Protein AF-A0A497A4D8-F1 (afdb_monomer_lite)

pLDDT: mean 76.97, std 10.06, range [54.88, 92.56]

St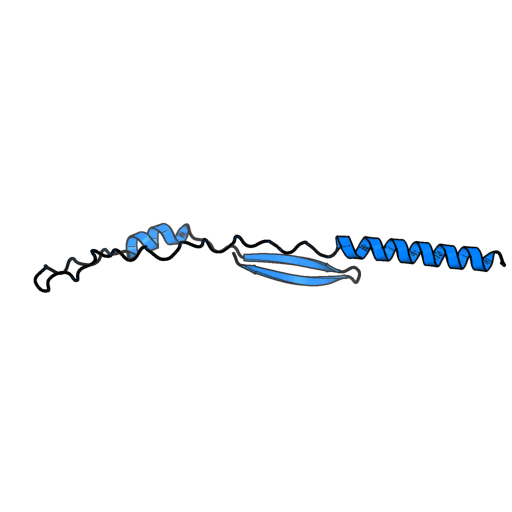ructure (mmCIF, N/CA/C/O backbone):
data_AF-A0A497A4D8-F1
#
_entry.id   AF-A0A497A4D8-F1
#
loop_
_atom_site.group_PDB
_atom_site.id
_atom_site.type_symbol
_atom_site.label_atom_id
_atom_site.label_alt_id
_atom_site.label_comp_id
_atom_site.label_asym_id
_atom_site.label_entity_id
_atom_site.label_seq_id
_atom_site.pdbx_PDB_ins_code
_atom_site.Cartn_x
_atom_site.Cartn_y
_atom_site.Cartn_z
_atom_site.occupancy
_atom_site.B_iso_or_equiv
_atom_site.auth_seq_id
_atom_site.auth_comp_id
_atom_site.auth_asym_id
_atom_site.auth_atom_id
_atom_site.pdbx_PDB_model_num
ATOM 1 N N . MET A 1 1 ? 33.805 18.892 -44.254 1.00 56.56 1 MET A N 1
ATOM 2 C CA . MET A 1 1 ? 32.993 17.821 -43.623 1.00 56.56 1 MET A CA 1
ATOM 3 C C . MET A 1 1 ? 32.050 17.231 -44.655 1.00 56.56 1 MET A C 1
ATOM 5 O O . MET A 1 1 ? 31.270 17.976 -45.233 1.00 56.56 1 MET A O 1
ATOM 9 N N . SER A 1 2 ? 32.148 15.925 -44.916 1.00 63.12 2 SER A N 1
ATOM 10 C CA . SER A 1 2 ? 31.227 15.218 -45.817 1.00 63.12 2 SER A CA 1
ATOM 11 C C . SER A 1 2 ? 29.812 15.235 -45.222 1.00 63.12 2 SER A C 1
ATOM 13 O O . SER A 1 2 ? 29.667 15.154 -44.002 1.00 63.12 2 SER A O 1
ATOM 15 N N . SER A 1 3 ? 28.779 15.367 -46.058 1.00 73.44 3 SER A N 1
ATOM 16 C CA . SER A 1 3 ? 27.366 15.471 -45.645 1.00 73.44 3 SER A CA 1
ATOM 17 C C . SER A 1 3 ? 26.959 14.380 -44.647 1.00 73.44 3 SER A C 1
ATOM 19 O O . SER A 1 3 ? 26.339 14.681 -43.632 1.00 73.44 3 SER A O 1
ATOM 21 N N . LYS A 1 4 ? 27.432 13.145 -44.849 1.00 76.94 4 LYS A N 1
ATOM 22 C CA . LYS A 1 4 ? 27.262 12.004 -43.931 1.00 76.94 4 LYS A CA 1
ATOM 23 C C . LYS A 1 4 ? 27.684 12.289 -42.483 1.00 76.94 4 LYS A C 1
ATOM 25 O O . LYS A 1 4 ? 26.973 11.922 -41.557 1.00 76.94 4 LYS A O 1
ATOM 30 N N . SER A 1 5 ? 28.793 12.998 -42.271 1.00 79.50 5 SER A N 1
ATOM 31 C CA . SER A 1 5 ? 29.295 13.311 -40.927 1.00 79.50 5 SER A CA 1
ATOM 32 C C . SER A 1 5 ? 28.407 14.320 -40.197 1.00 79.50 5 SER A C 1
ATOM 34 O O . SER A 1 5 ? 28.311 14.257 -38.977 1.00 79.50 5 SER A O 1
ATOM 36 N N . LYS A 1 6 ? 27.723 15.219 -40.924 1.00 84.06 6 LYS A N 1
ATOM 37 C CA . LYS A 1 6 ? 26.743 16.141 -40.325 1.00 84.06 6 LYS A CA 1
ATOM 38 C C . LYS A 1 6 ? 25.502 15.397 -39.833 1.00 84.06 6 LYS A C 1
ATOM 40 O O . LYS A 1 6 ? 25.037 15.687 -38.738 1.00 84.06 6 LYS A O 1
ATOM 45 N N . TYR A 1 7 ? 25.006 14.425 -40.600 1.00 88.75 7 TYR A N 1
ATOM 46 C CA . TYR A 1 7 ? 23.851 13.619 -40.192 1.00 88.75 7 TYR A CA 1
ATOM 47 C C . TYR A 1 7 ? 24.169 12.705 -39.009 1.00 88.75 7 TYR A C 1
ATOM 49 O O . TYR A 1 7 ? 23.366 12.608 -38.088 1.00 88.75 7 TYR A O 1
ATOM 57 N N . ILE A 1 8 ? 25.362 12.100 -38.993 1.00 88.69 8 ILE A N 1
ATOM 58 C CA . ILE A 1 8 ? 25.820 11.291 -37.855 1.00 88.69 8 ILE A CA 1
ATOM 59 C C . ILE A 1 8 ? 25.910 12.156 -36.593 1.00 88.69 8 ILE A C 1
ATOM 61 O O . ILE A 1 8 ? 25.387 11.773 -35.552 1.00 88.69 8 ILE A O 1
ATOM 65 N N . LEU A 1 9 ? 26.507 13.348 -36.690 1.00 89.44 9 LEU A N 1
ATOM 66 C CA . LEU A 1 9 ? 26.608 14.260 -35.552 1.00 89.44 9 LEU A CA 1
ATOM 67 C C . LEU A 1 9 ? 25.225 14.710 -35.056 1.00 89.44 9 LEU A C 1
ATOM 69 O O . LEU A 1 9 ? 24.981 14.715 -33.854 1.00 89.44 9 LEU A O 1
ATOM 73 N N . ALA A 1 10 ? 24.305 15.030 -35.970 1.00 90.00 10 ALA A N 1
ATOM 74 C CA . ALA A 1 10 ? 22.940 15.414 -35.621 1.00 90.00 10 ALA A CA 1
ATOM 75 C C . ALA A 1 10 ? 22.177 14.281 -34.914 1.00 90.00 10 ALA A C 1
ATOM 77 O O . ALA A 1 10 ? 21.495 14.532 -33.924 1.00 90.00 10 ALA A O 1
ATOM 78 N N . ALA A 1 11 ? 22.328 13.036 -35.377 1.00 90.69 11 ALA A N 1
ATOM 79 C CA . ALA A 1 11 ? 21.709 11.873 -34.747 1.00 90.69 11 ALA A CA 1
ATOM 80 C C . ALA A 1 11 ? 22.254 11.626 -33.331 1.00 90.69 11 ALA A C 1
ATOM 82 O O . ALA A 1 11 ? 21.476 11.384 -32.412 1.00 90.69 11 ALA A O 1
ATOM 83 N N . VAL A 1 12 ? 23.571 11.750 -33.133 1.00 92.38 12 VAL A N 1
ATOM 84 C CA . VAL A 1 12 ? 24.193 11.607 -31.806 1.00 92.38 12 VAL A CA 1
ATOM 85 C C . VAL A 1 12 ? 23.675 12.677 -30.845 1.00 92.38 12 VAL A C 1
ATOM 87 O O . VAL A 1 12 ? 23.272 12.350 -29.731 1.00 92.38 12 VAL A O 1
ATOM 90 N N . VAL A 1 13 ? 23.608 13.937 -31.287 1.00 92.56 13 VAL A N 1
ATOM 91 C CA . VAL A 1 13 ? 23.068 15.036 -30.471 1.00 92.56 13 VAL A CA 1
ATOM 92 C C . VAL A 1 13 ? 21.607 14.770 -30.098 1.00 92.56 13 VAL A C 1
ATOM 94 O O . VAL A 1 13 ? 21.250 14.883 -28.926 1.00 92.56 13 VAL A O 1
ATOM 97 N N . LEU A 1 14 ? 20.780 14.333 -31.051 1.00 91.00 14 LEU A N 1
ATOM 98 C CA . LEU A 1 14 ? 19.374 14.017 -30.795 1.00 91.00 14 LEU A CA 1
ATOM 99 C C . LEU A 1 14 ? 19.220 12.923 -29.724 1.00 91.00 14 LEU A C 1
ATOM 101 O O . LEU A 1 14 ? 18.475 13.110 -28.764 1.00 91.00 14 LEU A O 1
ATOM 105 N N . VAL A 1 15 ? 19.974 11.826 -29.844 1.00 89.50 15 VAL A N 1
ATOM 106 C CA . VAL A 1 15 ? 19.939 10.712 -28.882 1.00 89.50 15 VAL A CA 1
ATOM 107 C C . VAL A 1 15 ? 20.368 11.174 -27.488 1.00 89.50 15 VAL A C 1
ATOM 109 O O . VAL A 1 15 ? 19.682 10.876 -26.508 1.00 89.50 15 VAL A O 1
ATOM 112 N N . THR A 1 16 ? 21.448 11.958 -27.386 1.00 88.06 16 THR A N 1
ATOM 113 C CA . THR A 1 16 ? 21.922 12.471 -26.088 1.00 88.06 16 THR A CA 1
ATOM 114 C C . THR A 1 16 ? 20.900 13.374 -25.397 1.00 88.06 16 THR A C 1
ATOM 116 O O . THR A 1 16 ? 20.708 13.252 -24.189 1.00 88.06 16 THR A O 1
ATOM 119 N N . ILE A 1 17 ? 20.183 14.215 -26.151 1.00 84.56 17 ILE A N 1
ATOM 120 C CA . ILE A 1 17 ? 19.134 15.085 -25.603 1.00 84.56 17 ILE A CA 1
ATOM 121 C C . ILE A 1 17 ? 17.958 14.245 -25.099 1.00 84.56 17 ILE A C 1
ATOM 123 O O . ILE A 1 17 ? 17.502 14.442 -23.974 1.00 84.56 17 ILE A O 1
ATOM 127 N N . THR A 1 18 ? 17.498 13.267 -25.888 1.00 83.19 18 THR A N 1
ATOM 128 C CA . THR A 1 18 ? 16.374 12.407 -25.481 1.00 83.19 18 THR A CA 1
ATOM 129 C C . THR A 1 18 ? 16.688 11.558 -24.249 1.00 83.19 18 THR A C 1
ATOM 131 O O . THR A 1 18 ? 15.830 11.402 -23.383 1.00 83.19 18 THR A O 1
ATOM 134 N N . LEU A 1 19 ? 17.926 11.066 -24.121 1.00 76.88 19 LEU A N 1
ATOM 135 C CA . LEU A 1 19 ? 18.345 10.263 -22.972 1.00 76.88 19 LEU A CA 1
ATOM 136 C C . LEU A 1 19 ? 18.512 11.122 -21.711 1.00 76.88 19 LEU A C 1
ATOM 138 O O . LEU A 1 19 ? 18.132 10.696 -20.624 1.00 76.88 19 LEU A O 1
ATOM 142 N N . SER A 1 20 ? 19.028 12.348 -21.854 1.00 74.12 20 SER A N 1
ATOM 143 C CA . SER A 1 20 ? 19.218 13.269 -20.728 1.00 74.12 20 SER A CA 1
ATOM 144 C C . SER A 1 20 ? 17.899 13.720 -20.099 1.00 74.12 20 SER A C 1
ATOM 146 O O . SER A 1 20 ? 17.837 13.870 -18.882 1.00 74.12 20 SER A O 1
ATOM 148 N N . VAL A 1 21 ? 16.855 13.949 -20.902 1.00 68.88 21 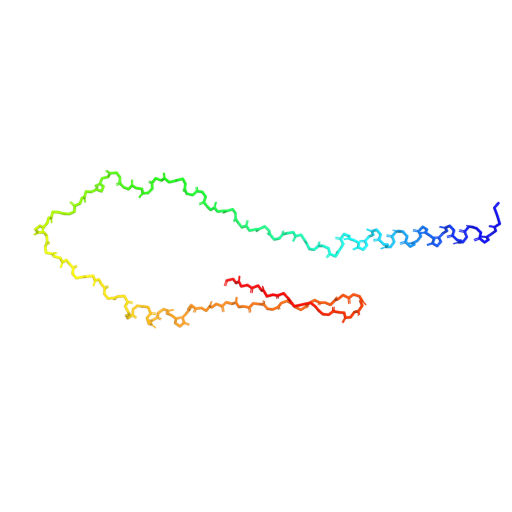VAL A N 1
ATOM 149 C CA . VAL A 1 21 ? 15.543 14.394 -20.396 1.00 68.88 21 VAL A CA 1
ATOM 150 C C . VAL A 1 21 ? 14.780 13.243 -19.733 1.00 68.88 21 VAL A C 1
ATOM 152 O O . VAL A 1 21 ? 14.094 13.461 -18.737 1.00 68.88 21 VAL A O 1
ATOM 155 N N . GLY A 1 22 ? 14.939 12.012 -20.231 1.00 61.84 22 GLY A N 1
ATOM 156 C CA . GLY A 1 22 ? 14.276 10.839 -19.659 1.00 61.84 22 GLY A CA 1
ATOM 157 C C . GLY A 1 22 ? 14.676 10.575 -18.206 1.00 61.84 22 GLY A C 1
ATOM 158 O O . GLY A 1 22 ? 13.816 10.303 -17.376 1.00 61.84 22 GLY A O 1
ATOM 159 N N . ILE A 1 23 ? 15.960 10.726 -17.867 1.00 63.75 23 ILE A N 1
ATOM 160 C CA . ILE A 1 23 ? 16.497 10.345 -16.548 1.00 63.75 23 ILE A CA 1
ATOM 161 C C . ILE A 1 23 ? 15.837 11.119 -15.396 1.00 63.75 23 ILE A C 1
ATOM 163 O O . ILE A 1 23 ? 15.645 10.552 -14.329 1.00 63.75 23 ILE A O 1
ATOM 167 N N . TRP A 1 24 ? 15.440 12.378 -15.589 1.00 61.09 24 TRP A N 1
ATOM 168 C CA . TRP A 1 24 ? 14.835 13.179 -14.514 1.00 61.09 24 TRP A CA 1
ATOM 169 C C . TRP A 1 24 ? 13.348 12.881 -14.282 1.00 61.09 24 TRP A C 1
ATOM 171 O O . TRP A 1 24 ? 12.832 13.198 -13.217 1.00 61.09 24 TRP A O 1
ATOM 181 N N . ALA A 1 25 ? 12.663 12.259 -15.246 1.00 62.56 25 ALA A N 1
ATOM 182 C CA . ALA A 1 25 ? 11.243 11.925 -15.132 1.00 62.56 25 ALA A CA 1
ATOM 183 C C . ALA A 1 25 ? 10.983 10.539 -14.507 1.00 62.56 25 ALA A C 1
ATOM 185 O O . ALA A 1 25 ? 9.854 10.258 -14.114 1.00 62.56 25 ALA A O 1
ATOM 186 N N . PHE A 1 26 ? 12.003 9.673 -14.421 1.00 62.62 26 PHE A N 1
ATOM 187 C CA . PHE A 1 26 ? 11.861 8.299 -13.916 1.00 62.62 26 PHE A CA 1
ATOM 188 C C . PHE A 1 26 ? 12.141 8.131 -12.421 1.00 62.62 26 PHE A C 1
ATOM 190 O O . PHE A 1 26 ? 11.787 7.094 -11.865 1.00 62.62 26 PHE A O 1
ATOM 197 N N . PHE A 1 27 ? 12.754 9.114 -11.761 1.00 67.88 27 PHE A N 1
ATOM 198 C CA . PHE A 1 27 ? 12.961 9.061 -10.316 1.00 67.88 27 PHE A CA 1
ATOM 199 C C . PHE A 1 27 ? 11.848 9.849 -9.622 1.00 67.88 27 PHE A C 1
ATOM 201 O O . PHE A 1 27 ? 11.870 11.081 -9.673 1.00 67.88 27 PHE A O 1
ATOM 208 N N . PRO A 1 28 ? 10.863 9.182 -8.989 1.00 68.81 28 PRO A N 1
ATOM 209 C CA . PRO A 1 28 ? 9.951 9.888 -8.106 1.00 68.81 28 PRO A CA 1
ATOM 210 C C . PRO A 1 28 ? 10.766 10.554 -6.984 1.00 68.81 28 PRO A C 1
ATOM 212 O O . PRO A 1 28 ? 11.759 9.978 -6.524 1.00 68.81 28 PRO A O 1
ATOM 215 N N . PRO A 1 29 ? 10.393 11.772 -6.553 1.00 72.62 29 PRO A N 1
ATOM 216 C CA . PRO A 1 29 ? 11.030 12.387 -5.401 1.00 72.62 29 PRO A CA 1
ATOM 217 C C . PRO A 1 29 ? 10.858 11.478 -4.173 1.00 72.62 29 PRO A C 1
ATOM 219 O O . PRO A 1 29 ? 9.831 10.798 -4.062 1.00 72.62 29 PRO A O 1
ATOM 222 N N . PRO A 1 30 ? 11.838 11.445 -3.253 1.00 72.81 30 PRO A N 1
ATOM 223 C CA . PRO A 1 30 ? 11.670 10.740 -1.991 1.00 72.81 30 PRO A CA 1
ATOM 224 C C . PRO A 1 30 ? 10.425 11.273 -1.274 1.00 72.81 30 PRO A C 1
ATOM 226 O O . PRO A 1 30 ? 10.189 12.480 -1.231 1.00 72.81 30 PRO A O 1
ATOM 229 N N . VAL A 1 31 ? 9.608 10.364 -0.742 1.00 76.50 31 VAL A N 1
ATOM 230 C CA . VAL A 1 31 ? 8.472 10.726 0.108 1.00 76.50 31 VAL A CA 1
ATOM 231 C C . VAL A 1 31 ? 9.037 11.264 1.418 1.00 76.50 31 VAL A C 1
ATOM 233 O O . VAL A 1 31 ? 9.653 10.518 2.179 1.00 76.50 31 VAL A O 1
ATOM 236 N N . ASP A 1 32 ? 8.835 12.555 1.678 1.00 76.69 32 ASP A N 1
ATOM 237 C CA . ASP A 1 32 ? 9.164 13.156 2.966 1.00 76.69 32 ASP A CA 1
ATOM 238 C C . ASP A 1 32 ? 8.220 12.589 4.033 1.00 76.69 32 ASP A C 1
ATOM 240 O O . ASP A 1 32 ? 7.041 12.940 4.119 1.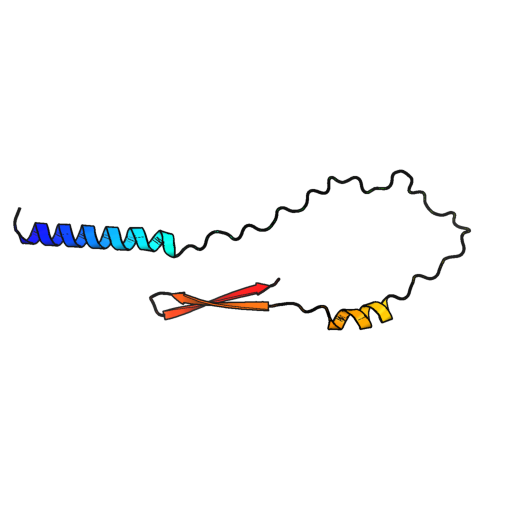00 76.69 32 ASP A O 1
ATOM 244 N N . SER A 1 33 ? 8.735 11.681 4.859 1.00 76.00 33 SER A N 1
ATOM 245 C CA . SER A 1 33 ? 8.076 11.299 6.104 1.00 76.00 33 SER A CA 1
ATOM 246 C C . SER A 1 33 ? 8.048 12.508 7.047 1.00 76.00 33 SER A C 1
ATOM 248 O O . SER A 1 33 ? 9.075 13.187 7.171 1.00 76.00 33 SER A O 1
ATOM 250 N N . PRO A 1 34 ? 6.926 12.784 7.741 1.00 77.06 34 PRO A N 1
ATOM 251 C CA . PRO A 1 34 ? 6.885 13.861 8.719 1.00 77.06 34 PRO A CA 1
ATOM 252 C C . PRO A 1 34 ? 7.991 13.641 9.761 1.00 77.06 34 PRO A C 1
ATOM 254 O O . PRO A 1 34 ? 8.208 12.499 10.183 1.00 77.06 34 PRO A O 1
ATOM 257 N N . PRO A 1 35 ? 8.711 14.700 10.176 1.00 74.81 35 PRO A N 1
ATOM 258 C CA . PRO A 1 35 ? 9.709 14.562 11.221 1.00 74.81 35 PRO A CA 1
ATOM 259 C C . PRO A 1 35 ? 9.032 13.987 12.472 1.00 74.81 35 PRO A C 1
ATOM 261 O O . PRO A 1 35 ? 7.889 14.363 12.765 1.00 74.81 35 PRO A O 1
ATOM 264 N N . PRO A 1 36 ? 9.704 13.094 13.224 1.00 67.94 36 PRO A N 1
ATOM 265 C CA . PRO A 1 36 ? 9.198 12.691 14.524 1.00 67.94 36 PRO A CA 1
ATOM 266 C C . PRO A 1 36 ? 8.944 13.967 15.322 1.00 67.94 36 PRO A C 1
ATOM 268 O O . PRO A 1 36 ? 9.810 14.841 15.403 1.00 67.94 36 PRO A O 1
ATOM 271 N N . SER A 1 37 ? 7.727 14.104 15.851 1.00 66.69 37 SER A N 1
ATOM 272 C CA . SER A 1 37 ? 7.394 15.210 16.735 1.00 66.69 37 SER A CA 1
ATOM 273 C C . SER A 1 37 ? 8.360 15.130 17.909 1.00 66.69 37 SER A C 1
ATOM 275 O O . SER A 1 37 ? 8.211 14.266 18.772 1.00 66.69 37 SER A O 1
ATOM 277 N N . ASN A 1 38 ? 9.375 15.996 17.911 1.00 55.91 38 ASN A N 1
ATOM 278 C CA . ASN A 1 38 ? 10.250 16.229 19.049 1.00 55.91 38 ASN A CA 1
ATOM 279 C C . ASN A 1 38 ? 9.389 16.838 20.158 1.00 55.91 38 ASN A C 1
ATOM 281 O O . ASN A 1 38 ? 9.423 18.043 20.402 1.00 55.91 38 ASN A O 1
ATOM 285 N N . SER A 1 39 ? 8.583 16.006 20.816 1.00 59.78 39 SER A N 1
ATOM 286 C CA . SER A 1 39 ? 8.100 16.322 22.144 1.00 59.78 39 SER A CA 1
ATOM 287 C C . SER A 1 39 ? 9.322 16.179 23.036 1.00 59.78 39 SER A C 1
ATOM 289 O O . SER A 1 39 ? 9.724 15.074 23.403 1.00 59.78 39 SER A O 1
ATOM 291 N N . THR A 1 40 ? 10.006 17.302 23.252 1.00 55.56 40 THR A N 1
ATOM 292 C CA . THR A 1 40 ? 11.045 17.437 24.265 1.00 55.56 40 THR A CA 1
ATOM 293 C C . THR A 1 40 ? 10.523 16.785 25.534 1.00 55.56 40 THR A C 1
ATOM 295 O O . THR A 1 40 ? 9.504 17.200 26.079 1.00 55.56 40 THR A O 1
ATOM 298 N N . ALA A 1 41 ? 11.202 15.721 25.946 1.00 58.19 41 ALA A N 1
ATOM 299 C CA . ALA A 1 41 ? 10.903 14.958 27.136 1.00 58.19 41 ALA A CA 1
ATOM 300 C C . ALA A 1 41 ? 10.786 15.884 28.356 1.00 58.19 41 ALA A C 1
ATOM 302 O O . ALA A 1 41 ? 11.796 16.316 28.908 1.00 58.19 41 ALA A O 1
ATOM 303 N N . LEU A 1 42 ? 9.556 16.178 28.774 1.00 57.22 42 LEU A N 1
ATOM 304 C CA . LEU A 1 42 ? 9.244 16.595 30.137 1.00 57.22 42 LEU A CA 1
ATOM 305 C C . LEU A 1 42 ? 7.778 16.304 30.501 1.00 57.22 42 LEU A C 1
ATOM 307 O O . LEU A 1 42 ? 7.137 17.103 31.164 1.00 57.22 42 LEU A O 1
ATOM 311 N N . ASP A 1 43 ? 7.246 15.152 30.090 1.00 57.97 43 ASP A N 1
ATOM 312 C CA . ASP A 1 43 ? 5.976 14.641 30.639 1.00 57.97 43 ASP A CA 1
ATOM 313 C C . ASP A 1 43 ? 6.204 13.708 31.841 1.00 57.97 43 ASP A C 1
ATOM 315 O O . ASP A 1 43 ? 5.309 12.991 32.287 1.00 57.97 43 ASP A O 1
ATOM 319 N N . THR A 1 44 ? 7.411 13.712 32.416 1.00 61.94 44 THR A N 1
ATOM 320 C CA . THR A 1 44 ? 7.611 13.122 33.738 1.00 61.94 44 THR A CA 1
ATOM 321 C C . THR A 1 44 ? 7.071 14.111 34.756 1.00 61.94 44 THR A C 1
ATOM 323 O O . THR A 1 44 ? 7.746 15.074 35.117 1.00 61.94 44 THR A O 1
ATOM 326 N N . ASN A 1 45 ? 5.835 13.883 35.194 1.00 68.94 45 ASN A N 1
ATOM 327 C CA . ASN A 1 45 ? 5.236 14.606 36.306 1.00 68.94 45 ASN A CA 1
ATOM 328 C C . ASN A 1 45 ? 6.178 14.517 37.525 1.00 68.94 45 ASN A C 1
ATOM 330 O O . ASN A 1 45 ? 6.328 13.452 38.123 1.00 68.94 45 ASN A O 1
ATOM 334 N N . LEU A 1 46 ? 6.842 15.630 37.855 1.00 72.69 46 LEU A N 1
ATOM 335 C CA . LEU A 1 46 ? 7.787 15.729 38.974 1.00 72.69 46 LEU A CA 1
ATOM 336 C C . LEU A 1 46 ? 7.112 15.532 40.340 1.00 72.69 46 LEU A C 1
ATOM 338 O O . LEU A 1 46 ? 7.798 15.224 41.311 1.00 72.69 46 LEU A O 1
ATOM 342 N N . ASP A 1 47 ? 5.785 15.656 40.399 1.00 79.69 47 ASP A N 1
ATOM 343 C CA . ASP A 1 47 ? 4.967 15.432 41.591 1.00 79.69 47 ASP A CA 1
ATOM 344 C C . ASP A 1 47 ? 4.466 13.980 41.695 1.00 79.69 47 ASP A C 1
ATOM 346 O O . ASP A 1 47 ? 3.666 13.652 42.577 1.00 79.69 47 ASP A O 1
ATOM 350 N N . TRP A 1 48 ? 4.908 13.081 40.804 1.00 77.88 48 TRP A N 1
ATOM 351 C CA . TRP A 1 48 ? 4.553 11.670 40.906 1.00 77.88 48 TRP A CA 1
ATOM 352 C C . TRP A 1 48 ? 5.170 11.059 42.168 1.00 77.88 48 TRP A C 1
ATOM 354 O O . TRP A 1 48 ? 6.386 10.926 42.300 1.00 77.88 48 TRP A O 1
ATOM 364 N N . THR A 1 49 ? 4.305 10.645 43.090 1.00 80.69 49 THR A N 1
ATOM 365 C CA . THR A 1 49 ? 4.673 9.857 44.265 1.00 80.69 49 THR A CA 1
ATOM 366 C C . THR A 1 49 ? 3.984 8.501 44.207 1.00 80.69 49 THR A C 1
ATOM 368 O O . THR A 1 49 ? 2.875 8.373 43.680 1.00 80.69 49 THR A O 1
ATOM 371 N N . PHE A 1 50 ? 4.637 7.473 44.747 1.00 75.88 50 PHE A N 1
ATOM 372 C CA . PHE A 1 50 ? 4.055 6.138 44.799 1.00 75.88 50 PHE A CA 1
ATOM 373 C C . PHE A 1 50 ? 2.836 6.145 45.742 1.00 75.88 50 PHE A C 1
ATOM 375 O O . PHE A 1 50 ? 2.932 6.683 46.851 1.00 75.88 50 PHE A O 1
ATOM 382 N N . PRO A 1 51 ? 1.685 5.578 45.341 1.00 72.31 51 PRO A N 1
ATOM 383 C CA . PRO A 1 51 ? 0.510 5.530 46.202 1.00 72.31 51 PRO A CA 1
ATOM 384 C C . PRO A 1 51 ? 0.803 4.714 47.468 1.00 72.31 51 PRO A C 1
ATOM 386 O O . PRO A 1 51 ? 1.486 3.694 47.431 1.00 72.31 51 PRO A O 1
ATOM 389 N N . GLN A 1 52 ? 0.285 5.170 48.608 1.00 76.81 52 GLN A N 1
ATOM 390 C CA . GLN A 1 52 ? 0.480 4.514 49.900 1.00 76.81 52 GLN A CA 1
ATOM 391 C C . GLN A 1 52 ? -0.100 3.083 49.862 1.00 76.81 52 GLN A C 1
ATOM 393 O O . GLN A 1 52 ? -1.220 2.885 49.386 1.00 76.81 52 GLN A O 1
ATOM 398 N N . GLU A 1 53 ? 0.647 2.106 50.393 1.00 66.62 53 GLU A N 1
ATOM 399 C CA . GLU A 1 53 ? 0.366 0.648 50.378 1.00 66.62 53 GLU A CA 1
ATOM 400 C C . GLU A 1 53 ? -1.036 0.264 50.899 1.00 66.62 53 GLU A C 1
ATOM 402 O O . GLU A 1 53 ? -1.562 -0.803 50.602 1.00 66.62 53 GLU A O 1
ATOM 407 N N . ASN A 1 54 ? -1.684 1.177 51.622 1.00 63.19 54 ASN A N 1
ATOM 408 C CA . ASN A 1 54 ? -2.936 0.949 52.337 1.00 63.19 54 ASN A CA 1
ATOM 409 C C . ASN A 1 54 ? -4.170 1.443 51.562 1.00 63.19 54 ASN A C 1
ATOM 411 O O . ASN A 1 54 ? -5.275 1.475 52.109 1.00 63.19 54 ASN A O 1
ATOM 415 N N . THR A 1 55 ? -3.994 1.890 50.317 1.00 66.44 55 THR A N 1
ATOM 416 C CA . THR A 1 55 ? -5.113 2.281 49.457 1.00 66.44 55 THR A CA 1
ATOM 417 C C . THR A 1 55 ? -5.773 1.026 48.878 1.00 66.44 55 THR A C 1
ATOM 419 O O . THR A 1 55 ? -5.072 0.152 48.366 1.00 66.44 55 THR A O 1
ATOM 422 N N . PRO A 1 56 ? -7.110 0.877 48.968 1.00 70.56 56 PRO A N 1
ATOM 423 C CA . PRO A 1 56 ? -7.787 -0.277 48.390 1.00 70.56 56 PRO A CA 1
ATOM 424 C C . PRO A 1 56 ? -7.464 -0.338 46.897 1.00 70.56 56 PRO A C 1
ATOM 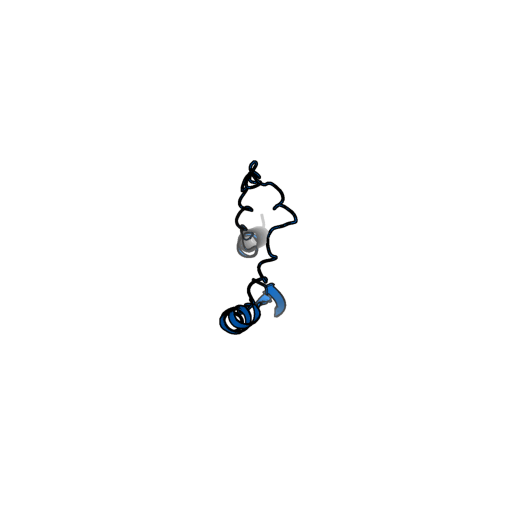426 O O . PRO A 1 56 ? -7.702 0.627 46.171 1.00 70.56 56 PRO A O 1
ATOM 429 N N . THR A 1 57 ? -6.893 -1.460 46.452 1.00 70.06 57 THR A N 1
ATOM 430 C CA . THR A 1 57 ? -6.552 -1.694 45.049 1.00 70.06 57 THR A CA 1
ATOM 431 C C . THR A 1 57 ? -7.812 -1.528 44.206 1.00 70.06 57 THR A C 1
ATOM 433 O O . THR A 1 57 ? -8.698 -2.384 44.208 1.00 70.06 57 THR A O 1
ATOM 436 N N . ILE A 1 58 ? -7.918 -0.399 43.504 1.00 73.25 58 ILE A N 1
ATOM 437 C CA . ILE A 1 58 ? -8.981 -0.183 42.528 1.00 73.25 58 ILE A CA 1
ATOM 438 C C . ILE A 1 58 ? -8.786 -1.241 41.444 1.00 73.25 58 ILE A C 1
ATOM 440 O O . ILE A 1 58 ? -7.699 -1.375 40.881 1.00 73.25 58 ILE A O 1
ATOM 444 N N . SER A 1 59 ? -9.830 -2.026 41.184 1.00 76.75 59 SER A N 1
ATOM 445 C CA . SER A 1 59 ? -9.805 -2.996 40.091 1.00 76.75 59 SER A CA 1
ATOM 446 C C . SER A 1 59 ? -9.549 -2.256 38.783 1.00 76.75 59 SER A C 1
ATOM 448 O O . SER A 1 59 ? -10.225 -1.267 38.495 1.00 76.75 59 SER A O 1
ATOM 450 N N . LEU A 1 60 ? -8.563 -2.718 38.009 1.00 79.56 60 LEU A N 1
ATOM 451 C CA . LEU A 1 60 ? -8.280 -2.131 36.705 1.00 79.56 60 LEU A CA 1
ATOM 452 C C . LEU A 1 60 ? -9.549 -2.190 35.840 1.00 79.56 60 LEU A C 1
ATOM 454 O O . LEU A 1 60 ? -10.250 -3.208 35.860 1.00 79.56 60 LEU A O 1
ATOM 458 N N . PRO A 1 61 ? -9.857 -1.121 35.089 1.00 80.94 61 PRO A N 1
ATOM 459 C CA . PRO A 1 61 ? -10.992 -1.129 34.182 1.00 80.94 61 PRO A CA 1
ATOM 460 C C . PRO A 1 61 ? -10.831 -2.240 33.138 1.00 80.94 61 PRO A C 1
ATOM 462 O O . PRO A 1 61 ? -9.738 -2.481 32.623 1.00 80.94 61 PRO A O 1
ATOM 465 N N . ASP A 1 62 ? -11.932 -2.922 32.826 1.00 86.19 62 ASP A N 1
ATOM 466 C CA . ASP A 1 62 ? -11.943 -3.937 31.779 1.00 86.19 62 ASP A CA 1
ATOM 467 C C . ASP A 1 62 ? -11.992 -3.264 30.406 1.00 86.19 62 ASP A C 1
ATOM 469 O O . ASP A 1 62 ? -13.006 -2.686 30.010 1.00 86.19 62 ASP A O 1
ATOM 473 N N . PHE A 1 63 ? -10.884 -3.336 29.675 1.00 84.19 63 PHE A N 1
ATOM 474 C CA . PHE A 1 63 ? -10.782 -2.781 28.329 1.00 84.19 63 PHE A CA 1
ATOM 475 C C . PHE A 1 63 ? -11.279 -3.738 27.244 1.00 84.19 63 PHE A C 1
ATOM 477 O O . PHE A 1 63 ? -11.490 -3.287 26.120 1.00 84.19 63 PHE A O 1
ATOM 484 N N . ARG A 1 64 ? -11.506 -5.026 27.545 1.00 85.88 64 ARG A N 1
ATOM 485 C CA . ARG A 1 64 ? -11.934 -6.023 26.543 1.00 85.88 64 ARG A CA 1
ATOM 486 C C . ARG A 1 64 ? -13.209 -5.597 25.800 1.00 85.88 64 ARG A C 1
ATOM 488 O O . ARG A 1 64 ? -13.173 -5.581 24.575 1.00 85.88 64 ARG A O 1
ATOM 495 N N . PRO A 1 65 ? -14.273 -5.107 26.472 1.00 87.56 65 PRO A N 1
ATOM 496 C CA . PRO A 1 65 ? -15.488 -4.666 25.783 1.00 87.56 65 PRO A CA 1
ATOM 497 C C . PRO A 1 65 ? -15.267 -3.444 24.883 1.00 87.56 65 PRO A C 1
ATOM 499 O O . PRO A 1 65 ? -15.942 -3.287 23.868 1.00 87.56 65 PRO A O 1
ATOM 502 N N . VAL A 1 66 ? -14.334 -2.560 25.257 1.00 85.62 66 VAL A N 1
ATOM 503 C CA . VAL A 1 66 ? -13.988 -1.376 24.461 1.00 85.62 66 VAL A CA 1
ATOM 504 C C . VAL A 1 66 ? -13.202 -1.800 23.231 1.00 85.62 66 VAL A C 1
ATOM 506 O O . VAL A 1 66 ? -13.551 -1.383 22.132 1.00 85.62 66 VAL A O 1
ATOM 509 N N . VAL A 1 67 ? -12.197 -2.662 23.403 1.00 87.06 67 VAL A N 1
ATOM 510 C CA . VAL A 1 67 ? -11.390 -3.218 22.311 1.00 87.06 67 VAL A CA 1
ATOM 511 C C . VAL A 1 67 ? -12.277 -3.970 21.325 1.00 87.06 67 VAL A C 1
ATOM 513 O O . VAL A 1 67 ? -12.221 -3.671 20.138 1.00 87.06 67 VAL A O 1
ATOM 516 N N . ASP A 1 68 ? -13.176 -4.831 21.799 1.00 90.06 68 ASP A N 1
ATOM 517 C CA . ASP A 1 68 ? -14.125 -5.557 20.944 1.00 90.06 68 ASP A CA 1
ATOM 518 C C . ASP A 1 68 ? -15.047 -4.606 20.165 1.00 9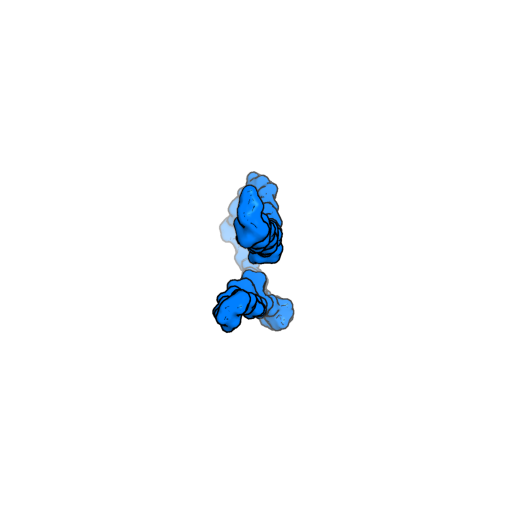0.06 68 ASP A C 1
ATOM 520 O O . ASP A 1 68 ? -15.439 -4.883 19.029 1.00 90.06 68 ASP A O 1
ATOM 524 N N . LYS A 1 69 ? -15.381 -3.451 20.754 1.00 89.38 69 LYS A N 1
ATOM 525 C CA . LYS A 1 69 ? -16.207 -2.427 20.111 1.00 89.38 69 LYS A CA 1
ATOM 526 C C . LYS A 1 69 ? -15.444 -1.607 19.068 1.00 89.38 69 LYS A C 1
ATOM 528 O O . LYS A 1 69 ? -16.058 -1.211 18.077 1.00 89.38 69 LYS A O 1
ATOM 533 N N . VAL A 1 70 ? -14.158 -1.319 19.289 1.00 88.62 70 VAL A N 1
ATOM 534 C CA . VAL A 1 70 ? -13.352 -0.451 18.404 1.00 88.62 70 VAL A CA 1
ATOM 535 C C . VAL A 1 70 ? -12.546 -1.216 17.362 1.00 88.62 70 VAL A C 1
ATOM 537 O O . VAL A 1 70 ? -12.281 -0.665 16.298 1.00 88.62 70 VAL A O 1
ATOM 540 N N . MET A 1 71 ? -12.188 -2.473 17.628 1.00 88.50 71 MET A N 1
ATOM 541 C CA . MET A 1 71 ? -11.384 -3.306 16.732 1.00 88.50 71 MET A CA 1
ATOM 542 C C . MET A 1 71 ? -11.969 -3.395 15.311 1.00 88.50 71 MET A C 1
ATOM 544 O O . MET A 1 71 ? -11.193 -3.257 14.370 1.00 88.50 71 MET A O 1
ATOM 548 N N . PRO A 1 72 ? -13.298 -3.519 15.097 1.00 88.25 72 PRO A N 1
ATOM 549 C CA . PRO A 1 72 ? -13.865 -3.533 13.746 1.00 88.25 72 PRO A CA 1
ATOM 550 C C . PRO A 1 72 ? -13.644 -2.236 12.952 1.00 88.25 72 PRO A C 1
ATOM 552 O O . PRO A 1 72 ? -13.749 -2.246 11.729 1.00 88.25 72 PRO A O 1
ATOM 555 N N . SER A 1 73 ? -13.360 -1.123 13.631 1.00 86.75 73 SER A N 1
ATOM 556 C CA . SER A 1 73 ? -13.109 0.182 13.011 1.00 86.75 73 SER A CA 1
ATOM 557 C C . SER A 1 73 ? -11.630 0.423 12.692 1.00 86.75 73 SER A C 1
ATOM 559 O O . SER A 1 73 ? -11.310 1.414 12.039 1.00 86.75 73 SER A O 1
ATOM 561 N N . VAL A 1 74 ? -10.724 -0.446 13.154 1.00 84.56 74 VAL A N 1
ATOM 562 C CA . VAL A 1 74 ? -9.281 -0.341 12.913 1.00 84.56 74 VAL A CA 1
ATOM 563 C C . VAL A 1 74 ? -8.910 -1.325 11.812 1.00 84.56 74 VAL A C 1
ATOM 565 O O . VAL A 1 74 ? -8.870 -2.534 12.021 1.00 84.56 74 VAL A O 1
ATOM 568 N N . VAL A 1 75 ? -8.644 -0.794 10.624 1.00 86.69 75 VAL A N 1
ATOM 569 C CA . VAL A 1 75 ? -8.222 -1.569 9.454 1.00 86.69 75 VAL A CA 1
ATOM 570 C C . VAL A 1 75 ? -6.818 -1.158 9.041 1.00 86.69 75 VAL A C 1
ATOM 572 O O . VAL A 1 75 ? -6.517 0.029 8.953 1.00 86.69 75 VAL A O 1
ATOM 575 N N . SER A 1 76 ? -5.969 -2.150 8.772 1.00 85.44 76 SER A N 1
ATOM 576 C CA . SER A 1 76 ? -4.679 -1.940 8.118 1.00 85.44 76 SER A CA 1
ATOM 577 C C . SER A 1 76 ? -4.889 -1.827 6.614 1.00 85.44 76 SER A C 1
ATOM 579 O O . SER A 1 76 ? -5.547 -2.686 6.017 1.00 85.44 76 SER A O 1
ATOM 581 N N . ILE A 1 77 ? -4.312 -0.801 5.998 1.00 82.56 77 ILE A N 1
ATOM 582 C CA . ILE A 1 77 ? -4.357 -0.628 4.549 1.00 82.56 77 ILE A CA 1
ATOM 583 C C . ILE A 1 77 ? -3.025 -1.117 3.985 1.00 82.56 77 ILE A C 1
ATOM 585 O O . ILE A 1 77 ? -1.968 -0.566 4.281 1.00 82.56 77 ILE A O 1
ATOM 589 N N . THR A 1 78 ? -3.082 -2.160 3.160 1.00 81.00 78 THR A N 1
ATOM 590 C CA . THR A 1 78 ? -1.934 -2.630 2.380 1.00 81.00 78 THR A CA 1
ATOM 591 C C . THR A 1 78 ? -2.142 -2.209 0.936 1.00 81.00 78 THR A C 1
ATOM 593 O O . THR A 1 78 ? -3.171 -2.539 0.343 1.00 81.00 78 THR A O 1
ATOM 596 N N . THR A 1 79 ? -1.191 -1.467 0.373 1.00 81.25 79 THR A N 1
ATOM 597 C CA . THR A 1 79 ? -1.232 -1.053 -1.032 1.00 81.25 79 THR A CA 1
ATOM 598 C C . THR A 1 79 ? -0.151 -1.781 -1.820 1.00 81.25 79 THR A C 1
ATOM 600 O O . THR A 1 79 ? 1.009 -1.857 -1.412 1.00 81.25 79 THR A O 1
ATOM 603 N N . GLU A 1 80 ? -0.550 -2.345 -2.960 1.00 82.50 80 GLU A N 1
ATOM 604 C CA . GLU A 1 80 ? 0.365 -2.909 -3.949 1.00 82.50 80 GLU A CA 1
ATOM 605 C C . GLU A 1 80 ? 0.594 -1.885 -5.066 1.00 82.50 80 GLU A C 1
ATOM 607 O O . GLU A 1 80 ? -0.351 -1.373 -5.670 1.00 82.50 80 GLU A O 1
ATOM 612 N N . PHE A 1 81 ? 1.858 -1.571 -5.341 1.00 81.75 81 PHE A N 1
ATOM 613 C CA . PHE A 1 81 ? 2.249 -0.766 -6.492 1.00 81.75 81 PHE A CA 1
ATOM 614 C C . PHE A 1 81 ? 2.849 -1.682 -7.553 1.00 81.75 81 PHE A C 1
ATOM 616 O O . PHE A 1 81 ? 3.888 -2.308 -7.340 1.00 81.75 81 PHE A O 1
ATOM 623 N N . VAL A 1 82 ? 2.189 -1.749 -8.711 1.00 82.44 82 VAL A N 1
ATOM 624 C CA . VAL A 1 82 ? 2.675 -2.488 -9.879 1.00 82.44 82 VAL A CA 1
ATOM 625 C C . VAL A 1 82 ? 3.211 -1.487 -10.892 1.00 82.44 82 VAL A C 1
ATOM 627 O O . VAL A 1 82 ? 2.446 -0.735 -11.497 1.00 82.44 82 VAL A O 1
ATOM 630 N N . THR A 1 83 ? 4.528 -1.479 -11.091 1.00 80.62 83 THR A N 1
ATOM 631 C CA . THR A 1 83 ? 5.183 -0.656 -12.118 1.00 80.62 83 THR A CA 1
ATOM 632 C C . THR A 1 83 ? 5.798 -1.532 -13.203 1.00 80.62 83 THR A C 1
ATOM 634 O O . THR A 1 83 ? 6.189 -2.674 -12.954 1.00 80.62 83 THR A O 1
ATOM 637 N N . SER A 1 84 ? 5.844 -1.022 -14.433 1.00 81.69 84 SER A N 1
ATOM 638 C CA . SER A 1 84 ? 6.406 -1.724 -15.590 1.00 81.69 84 SER A CA 1
ATOM 639 C C . SER A 1 84 ? 7.493 -0.881 -16.245 1.00 81.69 84 SER A C 1
ATOM 641 O O . SER A 1 84 ? 7.283 0.297 -16.523 1.00 81.69 84 SER A O 1
ATOM 643 N N . ASP A 1 85 ? 8.643 -1.493 -16.511 1.00 81.25 85 ASP A N 1
ATOM 644 C CA . ASP A 1 85 ? 9.744 -0.859 -17.242 1.00 81.25 85 ASP A CA 1
ATOM 645 C C . ASP A 1 85 ? 9.510 -0.919 -18.765 1.00 81.25 85 ASP A C 1
ATOM 647 O O . ASP A 1 85 ? 8.684 -1.688 -19.265 1.00 81.25 85 ASP A O 1
ATOM 651 N N . PHE A 1 86 ? 10.284 -0.146 -19.525 1.00 79.38 86 PHE A N 1
ATOM 652 C CA . PHE A 1 86 ? 10.272 -0.084 -20.987 1.00 79.38 86 PHE A CA 1
ATOM 653 C C . PHE A 1 86 ? 10.476 -1.458 -21.655 1.00 79.38 86 PHE A C 1
ATOM 655 O O . PHE A 1 86 ? 9.997 -1.696 -22.760 1.00 79.38 86 PHE A O 1
ATOM 662 N N . PHE A 1 87 ? 11.146 -2.390 -20.967 1.00 87.50 87 PHE A N 1
ATOM 663 C CA . PHE A 1 87 ? 11.338 -3.775 -21.413 1.00 87.50 87 PHE A CA 1
ATOM 664 C C . PHE A 1 87 ? 10.192 -4.729 -21.018 1.00 87.50 87 PHE A C 1
ATOM 666 O O . PHE A 1 87 ? 10.336 -5.942 -21.166 1.00 87.50 87 PHE A O 1
ATOM 673 N N . GLY A 1 88 ? 9.075 -4.218 -20.486 1.00 75.75 88 GLY A N 1
ATOM 674 C CA . GLY A 1 88 ? 7.903 -5.014 -20.097 1.00 75.75 88 GLY A CA 1
ATOM 675 C C . GLY A 1 88 ? 8.087 -5.837 -18.819 1.00 75.75 88 GLY A C 1
ATOM 676 O O . GLY A 1 88 ? 7.295 -6.734 -18.537 1.00 75.75 88 GLY A O 1
ATOM 677 N N . ARG A 1 89 ? 9.138 -5.556 -18.042 1.00 83.88 89 ARG A N 1
ATOM 678 C CA . ARG A 1 89 ? 9.378 -6.191 -16.741 1.00 83.88 89 ARG A CA 1
ATOM 679 C C . ARG A 1 89 ? 8.504 -5.533 -15.684 1.00 83.88 89 ARG A C 1
ATOM 681 O O . ARG A 1 89 ? 8.495 -4.309 -15.596 1.00 83.88 89 ARG A O 1
ATOM 688 N N . GLN A 1 90 ? 7.801 -6.348 -14.902 1.00 86.06 90 GLN A N 1
ATOM 689 C CA . GLN A 1 90 ? 6.943 -5.892 -13.811 1.00 86.06 90 GLN A CA 1
ATOM 690 C C . GLN A 1 90 ? 7.692 -5.934 -12.480 1.00 86.06 90 GLN A C 1
ATOM 692 O O . GLN A 1 90 ? 8.383 -6.911 -12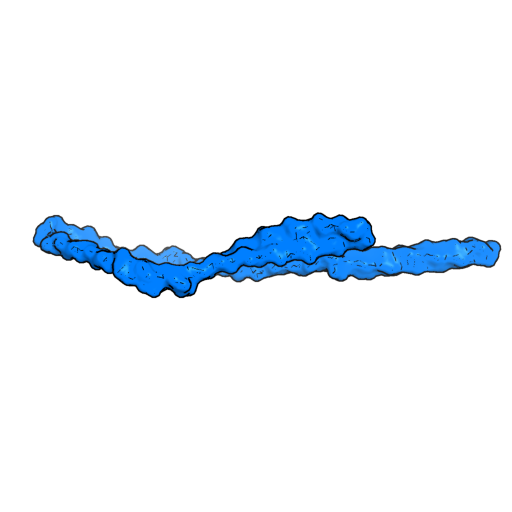.184 1.00 86.06 90 GLN A O 1
ATOM 697 N N . TYR A 1 91 ? 7.517 -4.890 -11.677 1.00 80.44 91 TYR A N 1
ATOM 698 C CA . TYR A 1 91 ? 8.035 -4.793 -10.318 1.00 80.44 91 TYR A CA 1
ATOM 699 C C . TYR A 1 91 ? 6.863 -4.545 -9.373 1.00 80.44 91 TYR A C 1
ATOM 701 O O . TYR A 1 91 ? 6.016 -3.693 -9.649 1.00 80.44 91 TYR A O 1
ATOM 709 N N . ILE A 1 92 ? 6.819 -5.319 -8.290 1.00 83.50 92 ILE A N 1
ATOM 710 C CA . ILE A 1 92 ? 5.787 -5.229 -7.259 1.00 83.50 92 ILE A CA 1
ATOM 711 C C . ILE A 1 92 ? 6.437 -4.647 -6.012 1.00 83.50 92 ILE A C 1
ATOM 713 O O . ILE A 1 92 ? 7.363 -5.244 -5.457 1.00 83.50 92 ILE A O 1
ATOM 717 N N . GLU A 1 93 ? 5.939 -3.502 -5.573 1.00 80.19 93 GLU A N 1
ATOM 718 C CA . GLU A 1 93 ? 6.313 -2.888 -4.306 1.00 80.19 93 GLU A CA 1
ATOM 719 C C . GLU A 1 93 ? 5.127 -2.966 -3.344 1.00 80.19 93 GLU A C 1
ATOM 721 O O . GLU A 1 93 ? 3.997 -2.628 -3.699 1.00 80.19 93 GLU A O 1
ATOM 726 N N . HIS A 1 94 ? 5.388 -3.454 -2.133 1.00 78.00 94 HIS A N 1
ATOM 727 C CA . HIS A 1 94 ? 4.389 -3.540 -1.074 1.00 78.00 94 HIS A CA 1
ATOM 728 C C . HIS A 1 94 ? 4.655 -2.419 -0.077 1.00 78.00 94 HIS A C 1
ATOM 730 O O . HIS A 1 94 ? 5.736 -2.372 0.515 1.00 78.00 94 HIS A O 1
ATOM 736 N N . VAL A 1 95 ? 3.670 -1.546 0.124 1.00 73.06 95 VAL A N 1
ATOM 737 C CA . VAL A 1 95 ? 3.728 -0.491 1.137 1.00 73.06 95 VAL A CA 1
ATOM 738 C C . VAL A 1 95 ? 2.653 -0.772 2.185 1.00 73.06 95 VAL A C 1
ATOM 740 O O . VAL A 1 95 ? 1.494 -1.041 1.861 1.00 73.06 95 VAL A O 1
ATOM 743 N N . SER A 1 96 ? 3.054 -0.725 3.454 1.00 72.75 96 SER A N 1
ATOM 744 C CA . SER A 1 96 ? 2.156 -0.853 4.603 1.00 72.75 96 SER A CA 1
ATOM 745 C C . SER A 1 96 ? 2.081 0.488 5.326 1.00 72.75 96 SER A C 1
ATOM 747 O O . SER A 1 96 ? 3.127 1.083 5.600 1.00 72.75 96 SER A O 1
ATOM 749 N N . GLY A 1 97 ? 0.863 0.949 5.618 1.00 54.88 97 GLY A N 1
ATOM 750 C CA . GLY A 1 97 ? 0.576 2.180 6.363 1.00 54.88 97 GLY A CA 1
ATOM 751 C C . GLY A 1 97 ? -0.272 1.933 7.600 1.00 54.88 97 GLY A C 1
ATOM 752 O O . GLY A 1 97 ? -0.991 0.906 7.633 1.00 54.88 97 GLY A O 1
#

Secondary structure (DSSP, 8-state):
--HHHHHHHHHHHHHHHHHHHHHHHSSPPP--PPPP----S--S-TT--PPPTTS--PPPP--HHHHHHHGGG----EEEEEEE-TT--EEEEEEE-

Sequence (97 aa):
MSSKSKYILAAVVLVTITLSVGIWAFFPPPVDSPPPSNSTALDTNLDWTFPQENTPTISLPDFRPVVDKVMPSVVSITTEFVTSDFFGRQYIEHVSG

Radius of gyration: 31.17 Å; chains: 1; bounding box: 49×24×98 Å

Foldseek 3Di:
DPPVVVVVVVVVVVVVVVVVVVVVVPDDPDDDDPPPPCPPPDPPPPPDDDDDPPPPPDPDDDCVVVCVVCVVVDDKDKDWDWDADPVRDIDIDIDTD